Protein AF-A0A7R9MQ53-F1 (afdb_monomer_lite)

Secondary structure (DSSP, 8-state):
------PPPSS--GGGS---GGGG----STTTS---EEEEEETTEEEEE-TTSEEEEEETTEEEEEEE-S-TTT--STT-HHHHT---

Organism: NCBI:txid334625

pLDDT: mean 87.88, std 8.24, range [55.06, 97.12]

Foldseek 3Di:
DDDDDDDDDPDQDDVRDDDCVVVPDDDACVVNFADFDDWDDDPQWTWTWGLQQFIWIDHPRDIDTPDFDADSVQPPDSVVSVRSVTDD

Structure (mmCIF, N/CA/C/O backbone):
data_AF-A0A7R9MQ53-F1
#
_entry.id   AF-A0A7R9MQ53-F1
#
loop_
_atom_site.group_PDB
_atom_site.id
_atom_site.type_symbol
_atom_site.label_atom_id
_atom_site.label_alt_id
_atom_site.label_comp_id
_atom_site.label_asym_id
_atom_site.label_entity_id
_atom_site.label_seq_id
_atom_site.pdbx_PDB_ins_code
_atom_site.Cartn_x
_atom_site.Cartn_y
_atom_site.Cartn_z
_atom_site.occupancy
_atom_site.B_iso_or_equiv
_atom_site.auth_seq_id
_atom_site.auth_comp_id
_atom_site.auth_asym_id
_atom_site.auth_atom_id
_atom_site.pdbx_PDB_model_num
ATOM 1 N N . MET A 1 1 ? 14.742 18.127 31.358 1.00 55.06 1 MET A N 1
ATOM 2 C CA . MET A 1 1 ? 13.949 17.070 30.692 1.00 55.06 1 MET A CA 1
ATOM 3 C C . MET A 1 1 ? 12.508 17.227 31.156 1.00 55.06 1 MET A C 1
ATOM 5 O O . MET A 1 1 ? 12.248 17.011 32.333 1.00 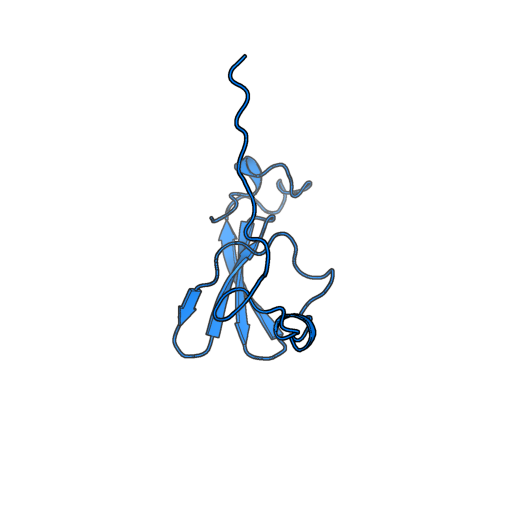55.06 1 MET A O 1
ATOM 9 N N . MET A 1 2 ? 11.607 17.737 30.311 1.00 62.75 2 MET A N 1
ATOM 10 C CA . MET A 1 2 ? 10.198 17.909 30.692 1.00 62.75 2 MET A CA 1
ATOM 11 C C . MET A 1 2 ? 9.518 16.539 30.703 1.00 62.75 2 MET A C 1
ATOM 13 O O . MET A 1 2 ? 9.507 15.846 29.689 1.00 62.75 2 MET A O 1
ATOM 17 N N . LYS A 1 3 ? 8.999 16.134 31.864 1.00 74.31 3 LYS A N 1
ATOM 18 C CA . LYS A 1 3 ? 8.138 14.957 31.986 1.00 74.31 3 LYS A CA 1
ATOM 19 C C . LYS A 1 3 ? 6.722 15.382 31.631 1.00 74.31 3 LYS A C 1
ATOM 21 O O . LYS A 1 3 ? 6.117 16.165 32.355 1.00 74.31 3 LYS A O 1
ATOM 26 N N . PHE A 1 4 ? 6.208 14.856 30.531 1.00 79.75 4 PHE A N 1
ATOM 27 C CA . PHE A 1 4 ? 4.789 14.936 30.227 1.00 79.75 4 PHE A CA 1
ATOM 28 C C . PHE A 1 4 ? 4.088 13.786 30.950 1.00 79.75 4 PHE A C 1
ATOM 30 O O . PHE A 1 4 ? 4.522 12.637 30.859 1.00 79.75 4 PHE A O 1
ATOM 37 N N . SER A 1 5 ? 3.041 14.104 31.704 1.00 80.44 5 SER A N 1
ATOM 38 C CA . SER A 1 5 ? 2.149 13.124 32.316 1.00 80.44 5 SER A CA 1
ATOM 39 C C . SER A 1 5 ? 0.746 13.437 31.822 1.00 80.44 5 SER A C 1
ATOM 41 O O . SER A 1 5 ? 0.281 14.567 31.962 1.00 80.44 5 SER A O 1
ATOM 43 N N . ILE A 1 6 ? 0.121 12.459 31.175 1.00 85.25 6 ILE A N 1
ATOM 44 C CA . ILE A 1 6 ? -1.261 12.535 30.716 1.00 85.25 6 ILE A CA 1
ATOM 45 C C . ILE A 1 6 ? -2.069 11.528 31.524 1.00 85.25 6 ILE A C 1
ATOM 47 O O . ILE A 1 6 ? -1.684 10.363 31.637 1.00 85.25 6 ILE A O 1
ATOM 51 N N . THR A 1 7 ? -3.166 11.985 32.116 1.00 87.62 7 THR A N 1
ATOM 52 C CA . THR A 1 7 ? -4.124 11.102 32.777 1.00 87.62 7 THR A CA 1
ATOM 53 C C . THR A 1 7 ? -5.046 10.550 31.701 1.00 87.62 7 THR A C 1
ATOM 55 O O . THR A 1 7 ? -5.727 11.317 31.020 1.00 87.62 7 THR A O 1
ATOM 58 N N . LEU A 1 8 ? -5.028 9.233 31.502 1.00 86.38 8 LEU A N 1
ATOM 59 C CA . LEU A 1 8 ? -5.990 8.576 30.622 1.00 86.38 8 LEU A CA 1
ATOM 60 C C . LEU A 1 8 ? -7.392 8.633 31.250 1.00 86.38 8 LEU A C 1
ATOM 62 O O . LEU A 1 8 ? -7.499 8.658 32.478 1.00 86.38 8 LEU A O 1
ATOM 66 N N . PRO A 1 9 ? -8.459 8.656 30.437 1.00 87.44 9 PRO A N 1
ATOM 67 C CA . PRO A 1 9 ? -9.813 8.529 30.957 1.00 87.44 9 PRO A CA 1
ATOM 68 C C . PRO A 1 9 ? -9.990 7.178 31.666 1.00 87.44 9 PRO A C 1
ATOM 70 O O . PRO A 1 9 ? -9.411 6.173 31.255 1.00 87.44 9 PRO A O 1
ATOM 73 N N . GLU A 1 10 ? -10.790 7.164 32.734 1.00 89.06 10 GLU A N 1
ATOM 74 C CA . GLU A 1 10 ? -11.047 5.955 33.533 1.00 89.06 10 GLU A CA 1
ATOM 75 C C . GLU A 1 10 ? -11.785 4.873 32.734 1.00 89.06 10 GLU A C 1
ATOM 77 O O . GLU A 1 10 ? -11.591 3.681 32.972 1.00 89.06 10 GLU A O 1
ATOM 82 N N . THR A 1 11 ? -12.595 5.285 31.755 1.00 91.81 11 THR A N 1
ATOM 83 C CA . THR A 1 11 ? -13.327 4.402 30.847 1.00 91.81 11 THR A CA 1
ATOM 84 C C . THR A 1 11 ? -13.268 4.919 29.406 1.00 91.81 11 THR A C 1
ATOM 86 O O . THR A 1 11 ? -13.167 6.120 29.143 1.00 91.81 11 THR A O 1
ATOM 89 N N . PHE A 1 12 ? -13.317 3.995 28.443 1.00 90.81 12 PHE A N 1
ATOM 90 C CA . PHE A 1 12 ? -13.345 4.299 27.012 1.00 90.81 12 PHE A CA 1
ATOM 91 C C . PHE A 1 12 ? -14.764 4.099 26.472 1.00 90.81 12 PHE A C 1
ATOM 93 O O . PHE A 1 12 ? -15.112 3.034 25.960 1.00 90.81 12 PHE A O 1
ATOM 100 N N . ASP A 1 13 ? -15.583 5.140 26.598 1.00 93.81 13 ASP A N 1
ATOM 101 C CA . ASP A 1 13 ? -16.993 5.131 26.203 1.00 93.81 13 ASP A CA 1
ATOM 102 C C . ASP A 1 13 ? -17.271 6.015 24.975 1.00 93.81 13 ASP A C 1
ATOM 104 O O . ASP A 1 13 ? -16.454 6.846 24.560 1.00 93.81 13 ASP A O 1
ATOM 108 N N . GLY A 1 14 ? -18.448 5.831 24.372 1.00 91.25 14 GLY A N 1
ATOM 109 C CA . GLY A 1 14 ? -18.905 6.604 23.220 1.00 91.25 14 GLY A CA 1
ATOM 110 C C . GLY A 1 14 ? -17.954 6.468 22.019 1.00 91.25 14 GLY A C 1
ATOM 111 O O . GLY A 1 14 ? -17.752 5.356 21.532 1.00 91.25 14 GLY A O 1
ATOM 112 N N . PRO A 1 15 ? -17.351 7.563 21.514 1.00 90.25 15 PRO A N 1
ATOM 113 C CA . PRO A 1 15 ? -16.410 7.502 20.391 1.00 90.25 15 PRO A CA 1
ATOM 114 C C . PRO A 1 15 ? -15.155 6.658 20.646 1.00 90.25 15 PRO A C 1
ATOM 116 O O . PRO A 1 15 ? -14.497 6.257 19.688 1.00 90.25 15 PRO A O 1
ATOM 119 N N . LEU A 1 16 ? -14.801 6.419 21.914 1.00 90.44 16 LEU A N 1
ATOM 120 C CA . LEU A 1 16 ? -13.614 5.650 22.294 1.00 90.44 16 LEU A CA 1
ATOM 121 C C . LEU A 1 16 ? -13.920 4.175 22.567 1.00 90.44 16 LEU A C 1
ATOM 123 O O . LEU A 1 16 ? -12.995 3.403 22.814 1.00 90.44 16 LEU A O 1
ATOM 127 N N . THR A 1 17 ? -15.192 3.773 22.513 1.00 94.00 17 THR A N 1
ATOM 128 C CA . THR A 1 17 ? -15.582 2.383 22.733 1.00 94.00 17 THR A CA 1
ATOM 129 C C . THR A 1 17 ? -14.868 1.462 21.748 1.00 94.00 17 THR A C 1
ATOM 131 O O . THR A 1 17 ? -14.848 1.693 20.533 1.00 94.00 17 THR A O 1
ATOM 134 N N . ALA A 1 18 ? -14.278 0.397 22.293 1.00 91.06 18 ALA A N 1
ATOM 135 C CA . ALA A 1 18 ? -13.588 -0.612 21.509 1.00 91.06 18 ALA A CA 1
ATOM 136 C C . ALA A 1 18 ? -14.519 -1.184 20.431 1.00 91.06 18 ALA A C 1
ATOM 138 O O . ALA A 1 18 ? -15.687 -1.482 20.679 1.00 91.06 18 ALA A O 1
ATOM 139 N N . ASN A 1 19 ? -13.988 -1.343 19.223 1.00 91.75 19 ASN A N 1
ATOM 140 C CA . ASN A 1 19 ? -14.704 -1.939 18.106 1.00 91.75 19 ASN A CA 1
ATOM 141 C C . ASN A 1 19 ? -13.773 -2.849 17.301 1.00 91.75 19 ASN A C 1
ATOM 143 O O . ASN A 1 19 ? -12.551 -2.781 17.411 1.00 91.75 19 ASN A O 1
ATOM 147 N N . ASN A 1 20 ? -14.376 -3.698 16.482 1.00 94.00 20 ASN A N 1
ATOM 148 C CA . ASN A 1 20 ? -13.721 -4.711 15.660 1.00 94.00 20 ASN A CA 1
ATOM 149 C C . ASN A 1 20 ? -13.739 -4.357 14.162 1.00 94.00 20 ASN A C 1
ATOM 151 O O . ASN A 1 20 ? -13.465 -5.220 13.335 1.00 94.00 20 ASN A O 1
ATOM 155 N N . LYS A 1 21 ? -14.042 -3.103 13.791 1.00 92.00 21 LYS A N 1
ATOM 156 C CA . LYS A 1 21 ? -14.239 -2.705 12.383 1.00 92.00 21 LYS A CA 1
ATOM 157 C C . LYS A 1 21 ? -13.027 -3.006 11.502 1.00 92.00 21 LYS A C 1
ATOM 159 O O . LYS A 1 21 ? -13.182 -3.366 10.344 1.00 92.00 21 LYS A O 1
ATOM 164 N N . LEU A 1 22 ? -11.820 -2.870 12.051 1.00 88.94 22 LEU A N 1
ATOM 165 C CA . LEU A 1 22 ? -10.580 -3.172 11.332 1.00 88.94 22 LEU A CA 1
ATOM 166 C C . LEU A 1 22 ? -10.369 -4.676 11.112 1.00 88.94 22 LEU A C 1
ATOM 168 O O . LEU A 1 22 ? -9.693 -5.052 10.163 1.00 88.94 22 LEU A O 1
ATOM 172 N N . SER A 1 23 ? -10.952 -5.534 11.952 1.00 93.19 23 SER A N 1
ATOM 173 C CA . SER A 1 23 ? -10.888 -6.993 11.794 1.00 93.19 23 SER A CA 1
ATOM 174 C C . SER A 1 23 ? -11.781 -7.508 10.663 1.00 93.19 23 SER A C 1
ATOM 176 O O . SER A 1 23 ? -11.610 -8.640 10.230 1.00 93.19 23 SER A O 1
ATOM 178 N N . GLU A 1 24 ? -12.728 -6.691 10.199 1.00 93.25 24 GLU A N 1
ATOM 179 C CA . GLU A 1 24 ? -13.633 -7.001 9.085 1.00 93.25 24 GLU A CA 1
ATOM 180 C C . GLU A 1 24 ? -13.058 -6.564 7.726 1.00 93.25 24 GLU A C 1
ATOM 182 O O . GLU A 1 24 ? -13.698 -6.755 6.695 1.00 93.25 24 GLU A O 1
ATOM 187 N N . ALA A 1 25 ? -11.872 -5.948 7.706 1.00 90.62 25 ALA A N 1
ATOM 188 C CA . ALA A 1 25 ? -11.249 -5.477 6.478 1.00 90.62 25 ALA A CA 1
ATOM 189 C C . ALA A 1 25 ? -10.635 -6.631 5.670 1.00 90.62 25 ALA A C 1
ATOM 191 O O . ALA A 1 25 ? -9.951 -7.499 6.212 1.00 90.62 25 ALA A O 1
ATOM 192 N N . ASP A 1 26 ? -10.807 -6.586 4.349 1.00 90.31 26 ASP A N 1
ATOM 193 C CA . ASP A 1 26 ? -10.148 -7.517 3.437 1.00 90.31 26 ASP A CA 1
ATOM 194 C C . ASP A 1 26 ? -8.672 -7.153 3.239 1.00 90.31 26 ASP A C 1
ATOM 196 O O . ASP A 1 26 ? -8.309 -6.004 2.968 1.00 90.31 26 ASP A O 1
ATOM 200 N N . HIS A 1 27 ? -7.807 -8.162 3.317 1.00 91.19 27 HIS A N 1
ATOM 201 C CA . HIS A 1 27 ? -6.381 -8.014 3.051 1.00 91.19 27 HIS A CA 1
ATOM 202 C C . HIS A 1 27 ? -6.102 -8.260 1.565 1.00 91.19 27 HIS A C 1
ATOM 204 O O . HIS A 1 27 ? -6.132 -9.397 1.096 1.00 91.19 27 HIS A O 1
ATOM 210 N N . LEU A 1 28 ? -5.794 -7.197 0.823 1.00 92.19 28 LEU A N 1
ATOM 211 C CA . LEU A 1 28 ? -5.481 -7.272 -0.606 1.00 92.19 28 LEU A CA 1
ATOM 212 C C . LEU A 1 28 ? -3.966 -7.224 -0.852 1.00 92.19 28 LEU A C 1
ATOM 214 O O . LEU A 1 28 ? -3.245 -6.494 -0.172 1.00 92.19 28 LEU A O 1
ATOM 218 N N . PHE A 1 29 ? -3.497 -7.964 -1.864 1.00 93.81 29 PHE A N 1
ATOM 219 C CA . PHE A 1 29 ? -2.128 -7.885 -2.411 1.00 93.81 29 PHE A CA 1
ATOM 220 C C . PHE A 1 29 ? -1.010 -8.078 -1.377 1.00 93.81 29 PHE A C 1
ATOM 222 O O . PHE A 1 29 ? 0.056 -7.453 -1.449 1.00 93.81 29 PHE A O 1
ATOM 229 N N . VAL A 1 30 ? -1.259 -8.929 -0.379 1.00 93.00 30 VAL A N 1
ATOM 230 C CA . VAL A 1 30 ? -0.308 -9.198 0.699 1.00 93.00 30 VAL A CA 1
ATOM 231 C C . VAL A 1 30 ? 0.995 -9.719 0.095 1.00 93.00 30 VAL A C 1
ATOM 233 O O . VAL A 1 30 ? 1.010 -10.724 -0.604 1.00 93.00 30 VAL A O 1
ATOM 236 N N . ASN A 1 31 ? 2.098 -9.031 0.394 1.00 91.81 31 ASN A N 1
ATOM 237 C CA . ASN A 1 31 ? 3.441 -9.279 -0.146 1.00 91.81 31 ASN A CA 1
ATOM 238 C C . ASN A 1 31 ? 3.673 -8.932 -1.626 1.00 91.81 31 ASN A C 1
ATOM 240 O O . ASN A 1 31 ? 4.824 -9.001 -2.050 1.00 91.81 31 ASN A O 1
ATOM 244 N N . GLU A 1 32 ? 2.662 -8.487 -2.370 1.00 92.38 32 GLU A N 1
ATOM 245 C CA . GLU A 1 32 ? 2.807 -8.086 -3.779 1.00 92.38 32 GLU A CA 1
ATOM 246 C C . GLU A 1 32 ? 3.132 -6.595 -3.939 1.00 92.38 32 GLU A C 1
ATOM 248 O O . GLU A 1 32 ? 3.969 -6.214 -4.761 1.00 92.38 32 GLU A O 1
ATOM 253 N N . ILE A 1 33 ? 2.492 -5.741 -3.135 1.00 90.88 33 ILE A N 1
ATOM 254 C CA . ILE A 1 33 ? 2.766 -4.300 -3.082 1.00 90.88 33 ILE A CA 1
ATOM 255 C C . ILE A 1 33 ? 3.406 -3.935 -1.743 1.00 90.88 33 ILE A C 1
ATOM 257 O O . ILE A 1 33 ? 3.105 -4.527 -0.704 1.00 90.88 33 ILE A O 1
ATOM 261 N N . LYS A 1 34 ? 4.323 -2.966 -1.760 1.00 89.31 34 LYS A N 1
ATOM 262 C CA . LYS A 1 34 ? 5.079 -2.545 -0.576 1.00 89.31 34 LYS A CA 1
ATOM 263 C C . LYS A 1 34 ? 4.987 -1.036 -0.397 1.00 89.31 34 LYS A C 1
ATOM 265 O O . LYS A 1 34 ? 5.069 -0.279 -1.359 1.00 89.31 34 LYS A O 1
ATOM 270 N N . GLY A 1 35 ? 4.785 -0.641 0.858 1.00 88.75 35 GLY A N 1
ATOM 271 C CA . GLY A 1 35 ? 4.656 0.751 1.274 1.00 88.75 35 GLY A CA 1
ATOM 272 C C . GLY A 1 35 ? 3.601 1.551 0.505 1.00 88.75 35 GLY A C 1
ATOM 273 O O . GLY A 1 35 ? 3.981 2.607 0.005 1.00 88.75 35 GLY A O 1
ATOM 274 N N . PRO A 1 36 ? 2.339 1.076 0.382 1.00 91.44 36 PRO A N 1
ATOM 275 C CA . PRO A 1 36 ? 1.266 1.903 -0.152 1.00 91.44 36 PRO A CA 1
ATOM 276 C C . PRO A 1 36 ? 1.085 3.138 0.734 1.00 91.44 36 PRO A C 1
ATOM 278 O O . PRO A 1 36 ? 0.795 3.022 1.926 1.00 91.44 36 PRO A O 1
ATOM 281 N N . GLU A 1 37 ? 1.284 4.310 0.152 1.00 85.94 37 GLU A N 1
ATOM 282 C CA . GLU A 1 37 ? 1.149 5.603 0.809 1.00 85.94 37 GLU A CA 1
ATOM 283 C C . GLU A 1 37 ? 0.176 6.476 0.036 1.00 85.94 37 GLU A C 1
ATOM 285 O O . GLU A 1 37 ? 0.172 6.484 -1.197 1.00 85.94 37 GLU A O 1
ATOM 290 N N . SER A 1 38 ? -0.655 7.193 0.798 1.00 85.69 38 SER A N 1
ATOM 291 C CA . SER A 1 38 ? -1.759 8.009 0.298 1.00 85.69 38 SER A CA 1
ATOM 292 C C . SER A 1 38 ? -2.822 7.190 -0.457 1.00 85.69 38 SER A C 1
ATOM 294 O O . SER A 1 38 ? -2.534 6.344 -1.304 1.00 85.69 38 SER A O 1
ATOM 296 N N . LEU A 1 39 ? -4.096 7.402 -0.124 1.00 92.31 39 LEU A N 1
ATOM 297 C CA . LEU A 1 39 ? -5.223 6.738 -0.782 1.00 92.31 39 LEU A CA 1
ATOM 298 C C . LEU A 1 39 ? -6.095 7.799 -1.441 1.00 92.31 39 LEU A C 1
ATOM 300 O O . LEU A 1 39 ? -6.832 8.516 -0.765 1.00 92.31 39 LEU A O 1
ATOM 304 N N . ALA A 1 40 ? -6.029 7.885 -2.767 1.00 94.75 40 ALA A N 1
ATOM 305 C CA . ALA A 1 40 ? -6.881 8.773 -3.546 1.00 94.75 40 ALA A CA 1
ATOM 306 C C . ALA A 1 40 ? -8.000 7.969 -4.214 1.00 94.75 40 ALA A C 1
ATOM 308 O O . ALA A 1 40 ? -7.746 7.065 -5.011 1.00 94.75 40 ALA A O 1
ATOM 309 N N . VAL A 1 41 ? -9.252 8.305 -3.904 1.00 95.50 41 VAL A N 1
ATOM 310 C CA . VAL A 1 41 ? -10.427 7.665 -4.506 1.00 95.50 41 VAL A CA 1
ATOM 311 C C . VAL A 1 41 ? -10.943 8.538 -5.642 1.00 95.50 41 VAL A C 1
ATOM 313 O O . VAL A 1 41 ? -11.329 9.686 -5.428 1.00 95.50 41 VAL A O 1
ATOM 316 N N . TRP A 1 42 ? -10.989 7.990 -6.855 1.00 95.00 42 TRP A N 1
ATOM 317 C CA . TRP A 1 42 ? -11.500 8.703 -8.023 1.00 95.00 42 TRP A CA 1
ATOM 318 C C . TRP A 1 42 ? -12.292 7.777 -8.939 1.00 95.00 42 TRP A C 1
ATOM 320 O O . TRP A 1 42 ? -11.791 6.754 -9.399 1.00 95.00 42 TRP A O 1
ATOM 330 N N . LYS A 1 43 ? -13.549 8.144 -9.224 1.00 95.38 43 LYS A N 1
ATOM 331 C CA . LYS A 1 43 ? -14.457 7.403 -10.125 1.00 95.38 43 LYS A CA 1
ATOM 332 C C . LYS A 1 43 ? -14.558 5.893 -9.825 1.00 95.38 43 LYS A C 1
ATOM 334 O O . LYS A 1 43 ? -14.687 5.081 -10.740 1.00 95.38 43 LYS A O 1
ATOM 339 N N . GLY A 1 44 ? -14.525 5.525 -8.543 1.00 93.62 44 GLY A N 1
ATOM 340 C CA . GLY A 1 44 ? -14.629 4.135 -8.083 1.00 93.62 44 GLY A CA 1
ATOM 341 C C . GLY A 1 44 ? -13.338 3.316 -8.192 1.00 93.62 44 GLY A C 1
ATOM 342 O O . GLY A 1 44 ? -13.365 2.123 -7.901 1.00 93.62 44 GLY A O 1
ATOM 343 N N . ASP A 1 45 ? -12.229 3.940 -8.588 1.00 96.50 45 ASP A N 1
ATOM 344 C CA . ASP A 1 45 ? -10.891 3.361 -8.529 1.00 96.50 45 ASP A CA 1
ATOM 345 C C . ASP A 1 45 ? -10.119 3.984 -7.344 1.00 96.50 45 ASP A C 1
ATOM 347 O O . ASP A 1 45 ? -10.327 5.151 -6.994 1.00 96.50 45 ASP A O 1
ATOM 351 N N . VAL A 1 46 ? -9.225 3.207 -6.731 1.00 95.69 46 VAL A N 1
ATOM 352 C CA . VAL A 1 46 ? -8.317 3.671 -5.668 1.00 95.69 46 VAL A CA 1
ATOM 353 C C . VAL A 1 46 ? -6.915 3.792 -6.243 1.00 95.69 46 VAL A C 1
ATOM 355 O O . VAL A 1 46 ? -6.446 2.883 -6.923 1.00 95.69 46 VAL A O 1
ATOM 358 N N . TYR A 1 47 ? -6.234 4.895 -5.973 1.00 95.56 47 TYR A N 1
ATOM 359 C CA . TYR A 1 47 ? -4.858 5.134 -6.389 1.00 95.56 47 TYR A CA 1
ATOM 360 C C . TYR A 1 47 ? -3.969 5.249 -5.160 1.00 95.56 47 TYR A C 1
ATOM 362 O O . TYR A 1 47 ? -4.353 5.889 -4.181 1.00 95.56 47 TYR A O 1
ATOM 370 N N . THR A 1 48 ? -2.791 4.637 -5.223 1.00 95.12 48 THR A N 1
ATOM 371 C CA . THR A 1 48 ? -1.793 4.714 -4.154 1.00 95.12 48 THR A CA 1
ATOM 372 C C . THR A 1 48 ? -0.381 4.687 -4.727 1.00 95.12 48 THR A C 1
ATOM 374 O O . THR A 1 48 ? -0.134 4.042 -5.756 1.00 95.12 48 THR A O 1
ATOM 377 N N . GLY A 1 49 ? 0.521 5.430 -4.089 1.00 93.31 49 GLY A N 1
ATOM 378 C CA . GLY A 1 49 ? 1.951 5.405 -4.370 1.00 93.31 49 GLY A CA 1
ATOM 379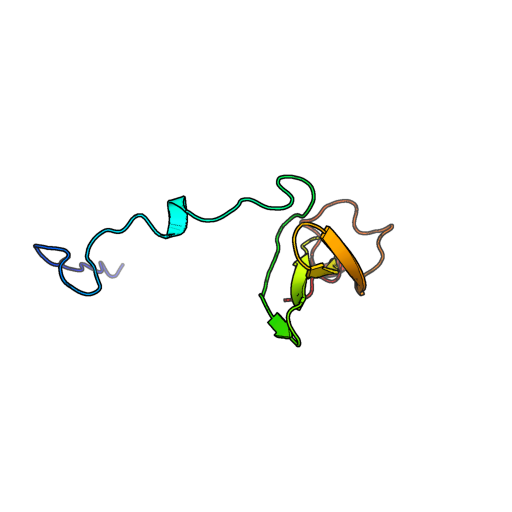 C C . GLY A 1 49 ? 2.618 4.250 -3.632 1.00 93.31 49 GLY A C 1
ATOM 380 O O . GLY A 1 49 ? 2.226 3.924 -2.519 1.00 93.31 49 GLY A O 1
ATOM 381 N N . LEU A 1 50 ? 3.603 3.605 -4.248 1.00 91.44 50 LEU A N 1
ATOM 382 C CA . LEU A 1 50 ? 4.367 2.504 -3.662 1.00 91.44 50 LEU A CA 1
ATOM 383 C C . LEU A 1 50 ? 5.807 2.933 -3.367 1.00 91.44 50 LEU A C 1
ATOM 385 O O . LEU A 1 50 ? 6.348 3.850 -3.991 1.00 91.44 50 LEU A O 1
ATOM 389 N N . SER A 1 51 ? 6.470 2.207 -2.463 1.00 89.06 51 SER A N 1
ATOM 390 C CA . SER A 1 51 ? 7.866 2.477 -2.084 1.00 89.06 51 SER A CA 1
ATOM 391 C C . SER A 1 51 ? 8.864 2.345 -3.242 1.00 89.06 51 SER A C 1
ATOM 393 O O . SER A 1 51 ? 9.951 2.906 -3.182 1.00 89.06 51 SER A O 1
ATOM 395 N N . ASP A 1 52 ? 8.503 1.610 -4.296 1.00 87.94 52 ASP A N 1
ATOM 396 C CA . ASP A 1 52 ? 9.320 1.392 -5.498 1.00 87.94 52 ASP A CA 1
ATOM 397 C C . ASP A 1 52 ? 9.108 2.454 -6.596 1.00 87.94 52 ASP A C 1
ATOM 399 O O . ASP A 1 52 ? 9.555 2.281 -7.730 1.00 87.94 52 ASP A O 1
ATOM 403 N N . GLY A 1 53 ? 8.404 3.545 -6.281 1.00 89.81 53 GLY A N 1
ATOM 404 C CA . GLY A 1 53 ? 8.158 4.644 -7.216 1.00 89.81 53 GLY A CA 1
ATOM 405 C C . GLY A 1 53 ? 6.944 4.448 -8.122 1.00 89.81 53 GLY A C 1
ATOM 406 O O . GLY A 1 53 ? 6.653 5.317 -8.943 1.00 89.81 53 GLY A O 1
ATOM 407 N N . ARG A 1 54 ? 6.205 3.338 -8.018 1.00 92.50 54 ARG A N 1
ATOM 408 C CA . ARG A 1 54 ? 4.984 3.139 -8.812 1.00 92.50 54 ARG A CA 1
ATOM 409 C C . ARG A 1 54 ? 3.798 3.890 -8.227 1.00 92.50 54 ARG A C 1
ATOM 411 O O . ARG A 1 54 ? 3.589 3.882 -7.022 1.00 92.50 54 ARG A O 1
ATOM 418 N N . ILE A 1 55 ? 2.942 4.424 -9.095 1.00 94.50 55 ILE A N 1
ATOM 419 C CA . ILE A 1 55 ? 1.535 4.673 -8.759 1.00 94.50 55 ILE A CA 1
ATOM 420 C C . ILE A 1 55 ? 0.723 3.522 -9.327 1.00 94.50 55 ILE A C 1
ATOM 422 O O . ILE A 1 55 ? 0.763 3.253 -10.535 1.00 94.50 55 ILE A O 1
ATOM 426 N N . VAL A 1 56 ? -0.043 2.860 -8.466 1.00 95.75 56 VAL A N 1
ATOM 427 C CA . VAL A 1 56 ? -0.948 1.784 -8.864 1.00 95.75 56 VAL A CA 1
ATOM 428 C C . VAL A 1 56 ? -2.397 2.221 -8.728 1.00 95.75 56 VAL A C 1
ATOM 430 O O . VAL A 1 56 ? -2.782 2.900 -7.782 1.00 95.75 56 VAL A O 1
ATOM 433 N N . ARG A 1 57 ? -3.210 1.804 -9.696 1.00 96.75 57 ARG A N 1
ATOM 434 C CA . ARG A 1 57 ? -4.664 1.898 -9.664 1.00 96.75 57 ARG A CA 1
ATOM 435 C C . ARG A 1 57 ? -5.243 0.548 -9.277 1.00 96.75 57 ARG A C 1
ATOM 437 O O . ARG A 1 57 ? -5.077 -0.418 -10.022 1.00 96.75 57 ARG A O 1
ATOM 444 N N . ILE A 1 58 ? -5.958 0.509 -8.169 1.00 96.25 58 ILE A N 1
ATOM 445 C CA . ILE A 1 58 ? -6.660 -0.646 -7.624 1.00 96.25 58 ILE A CA 1
ATOM 446 C C . ILE A 1 58 ? -8.134 -0.550 -8.010 1.00 96.25 58 ILE A C 1
ATOM 448 O O . ILE A 1 58 ? -8.786 0.479 -7.818 1.00 96.25 58 ILE A O 1
ATOM 452 N N . ARG A 1 59 ? -8.667 -1.644 -8.553 1.00 95.25 59 ARG A N 1
ATOM 453 C CA . ARG A 1 59 ? -10.097 -1.809 -8.808 1.00 95.25 59 ARG A CA 1
ATOM 454 C C . ARG A 1 59 ? -10.487 -3.245 -8.497 1.00 95.25 59 ARG A C 1
ATOM 456 O O . ARG A 1 59 ? -10.075 -4.157 -9.216 1.00 95.25 59 ARG A O 1
ATOM 463 N N . LYS A 1 60 ? -11.333 -3.417 -7.478 1.00 89.38 60 LYS A N 1
ATOM 464 C CA . LYS A 1 60 ? -11.670 -4.724 -6.896 1.00 89.38 60 LYS A CA 1
ATOM 465 C C . LYS A 1 60 ? -10.399 -5.426 -6.382 1.00 89.38 60 LYS A C 1
ATOM 467 O O . LYS A 1 60 ? -9.636 -4.834 -5.634 1.00 89.38 60 LYS A O 1
ATOM 472 N N . ASP A 1 61 ? -10.165 -6.642 -6.845 1.00 91.88 61 ASP A N 1
ATOM 473 C CA . ASP A 1 61 ? -9.096 -7.579 -6.510 1.00 91.88 61 ASP A CA 1
ATOM 474 C C . ASP A 1 61 ? -7.896 -7.496 -7.466 1.00 91.88 61 ASP A C 1
ATOM 476 O O . ASP A 1 61 ? -7.079 -8.409 -7.531 1.00 91.88 61 ASP A O 1
ATOM 480 N N . ARG A 1 62 ? -7.781 -6.420 -8.258 1.00 95.19 62 ARG A N 1
ATOM 481 C CA . ARG A 1 62 ? -6.666 -6.235 -9.197 1.00 95.19 62 ARG A CA 1
ATOM 482 C C . ARG A 1 62 ? -6.091 -4.833 -9.128 1.00 95.19 62 ARG A C 1
ATOM 484 O O . ARG A 1 62 ? -6.827 -3.856 -8.977 1.00 95.19 62 ARG A O 1
ATOM 491 N N . TYR A 1 63 ? -4.786 -4.735 -9.357 1.00 96.19 63 TYR A N 1
ATOM 492 C CA . TYR A 1 63 ? -4.090 -3.466 -9.524 1.00 96.19 63 TYR A CA 1
ATOM 493 C C . TYR A 1 63 ? -3.389 -3.375 -10.882 1.00 96.19 63 TYR A C 1
ATOM 495 O O . TYR A 1 63 ? -3.080 -4.379 -11.525 1.00 96.19 63 TYR A O 1
ATOM 503 N N . LYS A 1 64 ? -3.161 -2.145 -11.345 1.00 97.12 64 LYS A N 1
ATOM 504 C CA . LYS A 1 64 ? -2.338 -1.842 -12.522 1.00 97.12 64 LYS A CA 1
ATOM 505 C C . LYS A 1 64 ? -1.456 -0.639 -12.240 1.00 97.12 64 LYS A C 1
ATOM 507 O O . LYS A 1 64 ? -1.948 0.359 -11.725 1.00 97.12 64 LYS A O 1
ATOM 512 N N . THR A 1 65 ? -0.190 -0.704 -12.631 1.00 95.56 65 THR A N 1
ATOM 513 C CA . THR A 1 65 ? 0.692 0.467 -12.633 1.00 95.56 65 THR A CA 1
ATOM 514 C C . THR A 1 65 ? 0.184 1.484 -13.653 1.00 95.56 65 THR A C 1
ATOM 516 O O . THR A 1 65 ? -0.069 1.127 -14.803 1.00 95.56 65 THR A O 1
ATOM 519 N N . VAL A 1 66 ? 0.018 2.736 -13.231 1.00 96.00 66 VAL A N 1
ATOM 520 C CA . VAL A 1 66 ? -0.401 3.852 -14.099 1.00 96.00 66 VAL A CA 1
ATOM 521 C C . VAL A 1 66 ? 0.702 4.887 -14.296 1.00 96.00 66 VAL A C 1
ATOM 523 O O . VAL A 1 66 ? 0.677 5.613 -15.284 1.00 96.00 66 VAL A O 1
ATOM 526 N N . ALA A 1 67 ? 1.679 4.929 -13.391 1.00 93.81 67 ALA A N 1
ATOM 527 C CA . ALA A 1 67 ? 2.887 5.731 -13.520 1.00 93.81 67 ALA A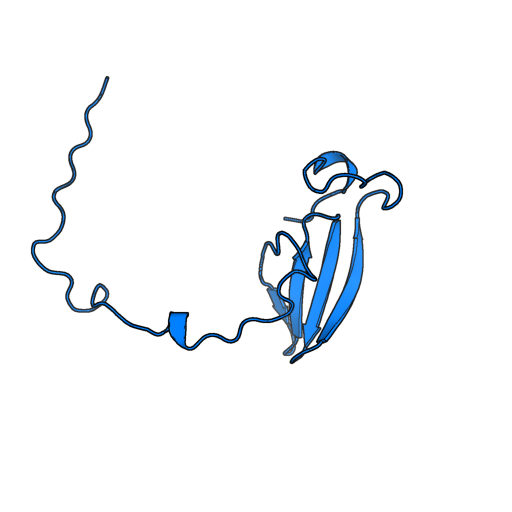 CA 1
ATOM 528 C C . ALA A 1 67 ? 4.054 5.049 -12.793 1.00 93.81 67 ALA A C 1
ATOM 530 O O . ALA A 1 67 ? 3.838 4.299 -11.838 1.00 93.81 67 ALA A O 1
ATOM 531 N N . GLN A 1 68 ? 5.274 5.329 -13.243 1.00 91.56 68 GLN A N 1
ATOM 532 C CA . GLN A 1 68 ? 6.524 4.942 -12.595 1.00 91.56 68 GLN A CA 1
ATOM 533 C C . GLN A 1 68 ? 7.384 6.195 -12.472 1.00 91.56 68 GLN A C 1
ATOM 535 O O . GLN A 1 68 ? 7.660 6.859 -13.471 1.00 91.56 68 GLN A O 1
ATOM 540 N N . PHE A 1 69 ? 7.792 6.496 -11.250 1.00 89.19 69 PHE A N 1
ATOM 541 C CA . PHE A 1 69 ? 8.762 7.530 -10.932 1.00 89.19 69 PHE A CA 1
ATOM 542 C C . PHE A 1 69 ? 10.135 6.895 -10.709 1.00 89.19 69 PHE A C 1
ATOM 544 O O . PHE A 1 69 ? 10.242 5.689 -10.482 1.00 89.19 69 PHE A O 1
ATOM 551 N N . GLY A 1 70 ? 11.186 7.705 -10.814 1.00 86.00 70 GLY A N 1
ATOM 552 C CA . GLY A 1 70 ? 12.560 7.221 -10.715 1.00 86.00 70 GLY A CA 1
ATOM 553 C C . GLY A 1 70 ? 12.960 6.275 -11.852 1.00 86.00 70 GLY A C 1
ATOM 554 O O . GLY A 1 70 ? 12.232 6.063 -12.823 1.00 86.00 70 GLY A O 1
ATOM 555 N N . ASP A 1 71 ? 14.165 5.725 -11.734 1.00 84.50 71 ASP A N 1
ATOM 556 C CA . ASP A 1 71 ? 14.687 4.725 -12.664 1.00 84.50 71 ASP A CA 1
ATOM 557 C C . ASP A 1 71 ? 14.520 3.329 -12.038 1.00 84.50 71 ASP A C 1
ATOM 559 O O . ASP A 1 71 ? 15.193 3.030 -11.043 1.00 84.50 71 ASP A O 1
ATOM 563 N N . PRO A 1 72 ? 13.653 2.457 -12.588 1.00 80.31 72 PRO A N 1
ATOM 564 C CA . PRO A 1 72 ? 13.386 1.147 -12.004 1.00 80.31 72 PRO A CA 1
ATOM 565 C C . PRO A 1 72 ? 14.631 0.252 -11.974 1.00 80.31 72 PRO A C 1
ATOM 567 O O . PRO A 1 72 ? 14.752 -0.579 -11.080 1.00 80.31 72 PRO A O 1
ATOM 570 N N . ALA A 1 73 ? 15.596 0.447 -12.882 1.00 81.44 73 ALA A N 1
ATOM 571 C CA . ALA A 1 73 ? 16.853 -0.303 -12.856 1.00 81.44 73 ALA A CA 1
ATOM 572 C C . ALA A 1 73 ? 17.768 0.116 -11.690 1.00 81.44 73 ALA A C 1
ATOM 574 O O . ALA A 1 73 ? 18.659 -0.636 -11.297 1.00 81.44 73 ALA A O 1
ATOM 575 N N . LYS A 1 74 ? 17.558 1.315 -11.131 1.00 80.44 74 LYS A N 1
ATOM 576 C CA . LYS A 1 74 ? 18.327 1.860 -9.999 1.00 80.44 74 LYS A CA 1
ATOM 577 C C . LYS A 1 74 ? 17.613 1.698 -8.660 1.00 80.44 74 LYS A C 1
ATOM 579 O O . LYS A 1 74 ? 18.255 1.840 -7.623 1.00 80.44 74 LYS A 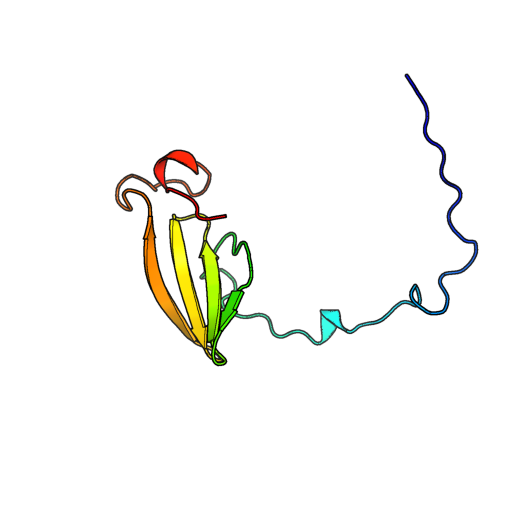O 1
ATOM 584 N N . CYS A 1 75 ? 16.320 1.381 -8.673 1.00 78.00 75 CYS A N 1
ATOM 585 C CA . CYS A 1 75 ? 15.529 1.079 -7.485 1.00 78.00 75 CYS A CA 1
ATOM 586 C C . CYS A 1 75 ? 15.702 -0.396 -7.074 1.00 78.00 75 CYS A C 1
ATOM 588 O O . CYS A 1 75 ? 14.764 -1.189 -7.106 1.00 78.00 75 CYS A O 1
ATOM 590 N N . VAL A 1 76 ? 16.934 -0.783 -6.724 1.00 76.56 76 VAL A N 1
ATOM 591 C CA . VAL A 1 76 ? 17.241 -2.152 -6.264 1.00 76.56 76 VAL A CA 1
ATOM 592 C C . VAL A 1 76 ? 16.726 -2.363 -4.844 1.00 76.56 76 VAL A C 1
ATOM 594 O O . VAL A 1 76 ? 16.213 -3.432 -4.516 1.00 76.56 76 VAL A O 1
ATOM 597 N N . ASN A 1 77 ? 16.829 -1.326 -4.009 1.00 79.06 77 ASN A N 1
ATOM 598 C CA . ASN A 1 77 ? 16.379 -1.369 -2.630 1.00 79.06 77 ASN A CA 1
ATOM 599 C C . ASN A 1 77 ? 15.217 -0.387 -2.390 1.00 79.06 77 ASN A C 1
ATOM 601 O O . ASN A 1 77 ? 15.382 0.811 -2.626 1.00 79.06 77 ASN A O 1
ATOM 605 N N . PRO A 1 78 ? 14.075 -0.834 -1.832 1.00 67.94 78 PRO A N 1
ATOM 606 C CA . PRO A 1 78 ? 12.905 0.025 -1.600 1.00 67.94 78 PRO A CA 1
ATOM 607 C C . PRO A 1 78 ? 13.136 1.212 -0.648 1.00 67.94 78 PRO A C 1
ATOM 609 O O . PRO A 1 78 ? 12.354 2.157 -0.637 1.00 67.94 78 PRO A O 1
ATOM 612 N N . TRP A 1 79 ? 14.182 1.167 0.183 1.00 75.94 79 TRP A N 1
ATOM 613 C CA . TRP A 1 79 ? 14.544 2.258 1.097 1.00 75.94 79 TRP A CA 1
ATOM 614 C C . TRP A 1 79 ? 15.386 3.357 0.438 1.00 75.94 79 TRP A C 1
ATOM 616 O O . TRP A 1 79 ? 15.581 4.410 1.042 1.00 75.94 79 TRP A O 1
ATOM 626 N N . GLU A 1 80 ? 15.849 3.172 -0.802 1.00 79.56 80 GLU A N 1
ATOM 627 C CA . GLU A 1 80 ? 16.544 4.206 -1.582 1.00 79.56 80 GLU A CA 1
ATOM 628 C C . GLU A 1 80 ? 15.536 5.181 -2.212 1.00 79.56 80 GLU A C 1
ATOM 630 O O . GLU A 1 80 ? 15.487 5.374 -3.427 1.00 79.56 80 GLU A O 1
ATOM 635 N N . MET A 1 81 ? 14.710 5.795 -1.359 1.00 70.00 81 MET A N 1
ATOM 636 C CA . MET A 1 81 ? 13.525 6.567 -1.746 1.00 70.00 81 MET A CA 1
ATOM 637 C C . MET A 1 81 ? 13.834 7.703 -2.733 1.00 70.00 81 MET A C 1
ATOM 639 O O . MET A 1 81 ? 13.048 7.930 -3.652 1.00 70.00 81 MET A O 1
ATOM 643 N N . GLU A 1 82 ? 14.993 8.362 -2.605 1.00 76.12 82 GLU A N 1
ATOM 644 C CA . GLU A 1 82 ? 15.440 9.404 -3.546 1.00 76.12 82 GLU A CA 1
ATOM 645 C C . GLU A 1 82 ? 15.722 8.862 -4.956 1.00 76.12 82 GLU A C 1
ATOM 647 O O . GLU A 1 82 ? 15.489 9.555 -5.943 1.00 76.12 82 GLU A O 1
ATOM 652 N N . LYS A 1 83 ? 16.192 7.613 -5.073 1.00 81.38 83 LYS A N 1
ATOM 653 C CA . LYS A 1 83 ? 16.467 6.968 -6.369 1.00 81.38 83 LYS A CA 1
ATOM 654 C C . LYS A 1 83 ? 15.197 6.403 -6.995 1.00 81.38 83 LYS A C 1
ATOM 656 O O . LYS A 1 83 ? 15.004 6.510 -8.205 1.00 81.38 83 LYS A O 1
ATOM 661 N N . CYS A 1 84 ? 14.344 5.806 -6.165 1.00 80.62 84 CYS A N 1
ATOM 662 C CA . CYS A 1 84 ? 13.069 5.231 -6.585 1.00 80.62 84 CYS A CA 1
ATOM 663 C C . CYS A 1 84 ? 12.026 6.307 -6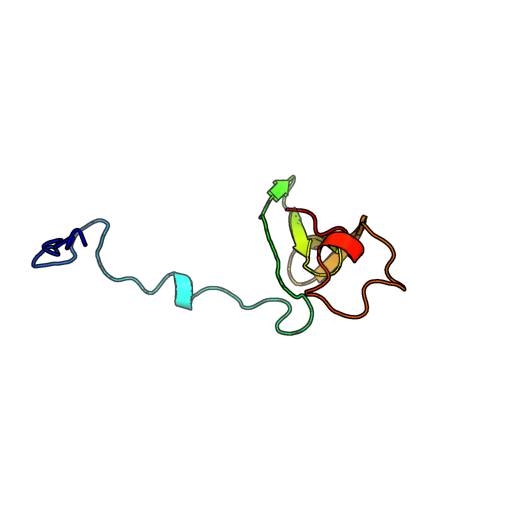.927 1.00 80.62 84 CYS A C 1
ATOM 665 O O . CYS A 1 84 ? 11.073 6.020 -7.639 1.00 80.62 84 CYS A O 1
ATOM 667 N N . GLY A 1 85 ? 12.192 7.547 -6.451 1.00 81.75 85 GLY A N 1
ATOM 668 C CA . GLY A 1 85 ? 11.260 8.643 -6.726 1.00 81.75 85 GLY A CA 1
ATOM 669 C C . GLY A 1 85 ? 9.901 8.441 -6.056 1.00 81.75 85 GLY A C 1
ATOM 670 O O . GLY A 1 85 ? 8.875 8.671 -6.689 1.00 81.75 85 GLY A O 1
ATOM 671 N N . ARG A 1 86 ? 9.894 7.965 -4.803 1.00 79.00 86 ARG A N 1
ATOM 672 C CA . ARG A 1 86 ? 8.683 7.586 -4.058 1.00 79.00 86 ARG A CA 1
ATOM 673 C C . ARG A 1 86 ? 7.624 8.709 -4.070 1.00 79.00 86 ARG A C 1
ATOM 675 O O . ARG A 1 86 ? 7.879 9.767 -3.495 1.00 79.00 86 ARG A O 1
ATOM 682 N N . PRO A 1 87 ? 6.453 8.496 -4.696 1.00 75.00 87 PRO A N 1
ATOM 683 C CA . PRO A 1 87 ? 5.367 9.468 -4.675 1.00 75.00 87 PRO A CA 1
ATOM 684 C C . PRO A 1 87 ? 4.632 9.397 -3.326 1.00 75.00 87 PRO A C 1
ATOM 686 O O . PRO A 1 87 ? 4.075 8.350 -2.995 1.00 75.00 87 PRO A O 1
ATOM 689 N N . LEU A 1 88 ? 4.671 10.497 -2.562 1.00 70.38 88 LEU A N 1
ATOM 690 C CA . LEU A 1 88 ? 3.943 10.705 -1.299 1.00 70.38 88 LEU A CA 1
ATOM 691 C C . LEU A 1 88 ? 2.575 11.357 -1.542 1.00 70.38 88 LEU A C 1
ATOM 693 O O . LEU A 1 88 ? 2.519 12.288 -2.379 1.00 70.38 88 LEU A O 1
#

Sequence (88 aa):
MMKFSITLPETFDGPLTANNKLSEADHLFVNEIKGPESLAVWK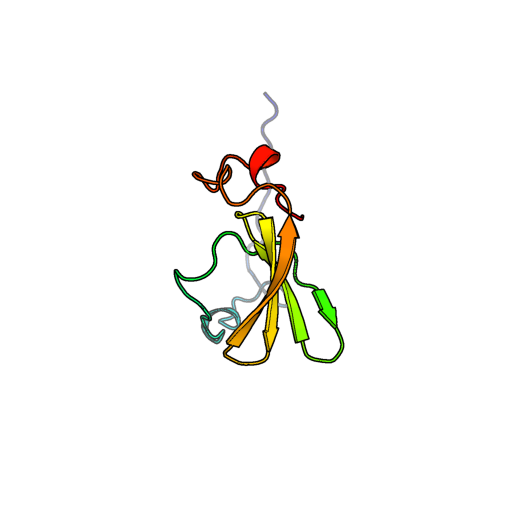GDVYTGLSDGRIVRIRKDRYKTVAQFGDPAKCVNPWEMEKCGRPL

Radius of gyration: 18.87 Å; chains: 1; bounding box: 37×27×48 Å

InterPro domains:
  IPR011042 Six-bladed beta-propeller, TolB-like [G3DSA:2.120.10.30] (17-88)